Protein AF-A0A9P6QN37-F1 (afdb_monomer_lite)

pLDDT: mean 95.1, std 4.98, range [67.25, 98.44]

InterPro domains:
  IPR001342 Homoserine dehydrogenase, catalytic [PF00742] (13-71)
  IPR011147 Bifunctional aspartokinase/homoserine dehydrogenase, homoserine dehydrogenase domain [PTHR43070] (2-71)

Structure (mmCIF, N/CA/C/O backbone):
data_AF-A0A9P6QN37-F1
#
_entry.id   AF-A0A9P6QN37-F1
#
loop_
_atom_site.group_PDB
_atom_site.id
_atom_site.type_symbol
_atom_site.label_atom_id
_atom_site.label_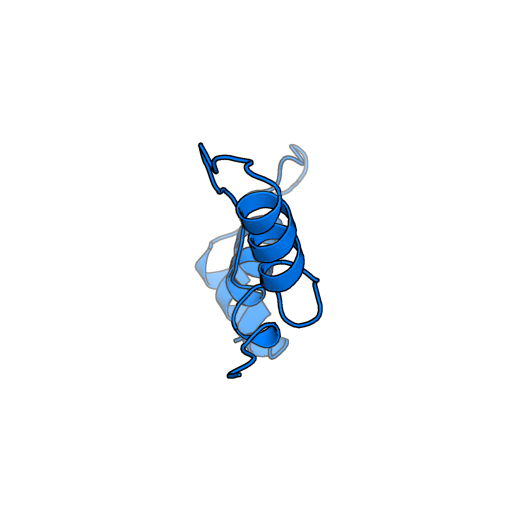alt_id
_atom_site.label_comp_id
_atom_site.label_asym_id
_atom_site.label_entity_id
_atom_site.label_seq_id
_atom_site.pdbx_PDB_ins_code
_atom_site.Cartn_x
_atom_site.Cartn_y
_atom_site.Cartn_z
_atom_site.occupancy
_atom_site.B_iso_or_equiv
_atom_site.auth_seq_id
_atom_site.auth_comp_id
_atom_site.auth_asym_id
_atom_site.auth_atom_id
_atom_site.pdbx_PDB_model_num
ATOM 1 N N . MET A 1 1 ? -23.612 -6.190 10.691 1.00 67.25 1 MET A N 1
ATOM 2 C CA . MET A 1 1 ? -22.273 -5.572 10.573 1.00 67.25 1 MET A CA 1
ATOM 3 C C . MET A 1 1 ? -21.790 -5.748 9.146 1.00 67.25 1 MET A C 1
ATOM 5 O O . MET A 1 1 ? -22.101 -6.775 8.557 1.00 67.25 1 MET A O 1
ATOM 9 N N . VAL A 1 2 ? -21.104 -4.751 8.587 1.00 87.12 2 VAL A N 1
ATOM 10 C CA . VAL A 1 2 ? -20.575 -4.790 7.214 1.00 87.12 2 VAL A CA 1
ATOM 11 C C . VAL A 1 2 ? -19.052 -4.831 7.294 1.00 87.12 2 VAL A C 1
ATOM 13 O O . VAL A 1 2 ? -18.449 -3.928 7.869 1.00 87.12 2 VAL A O 1
ATOM 16 N N . TYR A 1 3 ? -18.440 -5.871 6.729 1.00 93.75 3 TYR A N 1
ATOM 17 C CA . TYR A 1 3 ? -16.986 -6.047 6.696 1.00 93.75 3 TYR A CA 1
ATOM 18 C C . TYR A 1 3 ? -16.427 -5.600 5.348 1.00 93.75 3 TYR A C 1
ATOM 20 O O . TYR A 1 3 ? -17.044 -5.830 4.310 1.00 93.75 3 TYR A O 1
ATOM 28 N N . HIS A 1 4 ? -15.264 -4.957 5.376 1.00 96.69 4 HIS A N 1
ATOM 29 C CA . HIS A 1 4 ? -14.616 -4.390 4.193 1.00 96.69 4 HIS A CA 1
ATOM 30 C C . HIS A 1 4 ? -13.083 -4.433 4.300 1.00 96.69 4 HIS A C 1
ATOM 32 O O . HIS A 1 4 ? -12.403 -3.623 3.681 1.00 96.69 4 HIS A O 1
ATOM 38 N N . GLU A 1 5 ? -12.540 -5.388 5.064 1.00 97.38 5 GLU A N 1
ATOM 39 C CA . GLU A 1 5 ? -11.098 -5.528 5.332 1.00 97.38 5 GLU A CA 1
ATOM 40 C C . GLU A 1 5 ? -10.258 -5.484 4.049 1.00 97.38 5 GLU A C 1
ATOM 42 O O . GLU A 1 5 ? -9.306 -4.721 3.942 1.00 97.38 5 GLU A O 1
ATOM 47 N N . SER A 1 6 ? -10.690 -6.208 3.014 1.00 97.06 6 SER A N 1
ATOM 48 C CA . SER A 1 6 ? -9.957 -6.318 1.753 1.00 97.06 6 SER A CA 1
ATOM 49 C C . SER A 1 6 ? -9.949 -5.071 0.875 1.00 97.06 6 SER A C 1
ATOM 51 O O . SER A 1 6 ? -9.280 -5.062 -0.159 1.00 97.06 6 SER A O 1
ATOM 53 N N . THR A 1 7 ? -10.646 -4.006 1.273 1.00 96.94 7 THR A N 1
ATOM 54 C CA . THR A 1 7 ? -10.631 -2.730 0.544 1.00 96.94 7 THR A CA 1
ATOM 55 C C . THR A 1 7 ? -9.306 -1.980 0.684 1.00 96.94 7 THR A C 1
ATOM 57 O O . THR A 1 7 ? -8.984 -1.167 -0.180 1.00 96.94 7 THR A O 1
ATOM 60 N N . VAL A 1 8 ? -8.512 -2.268 1.724 1.00 96.50 8 VAL A N 1
ATOM 61 C CA . VAL A 1 8 ? -7.205 -1.643 1.966 1.00 96.50 8 VAL A CA 1
ATOM 62 C C . VAL A 1 8 ? -6.209 -2.711 2.403 1.00 96.50 8 VAL A C 1
ATOM 64 O O . VAL A 1 8 ? -6.440 -3.424 3.367 1.00 96.50 8 VAL A O 1
ATOM 67 N N . GLY A 1 9 ? -5.074 -2.830 1.709 1.00 94.12 9 GLY A N 1
ATOM 68 C CA . GLY A 1 9 ? -4.037 -3.802 2.085 1.00 94.12 9 GLY A CA 1
ATOM 69 C C . GLY A 1 9 ? -4.386 -5.268 1.787 1.00 94.12 9 GLY A C 1
ATOM 70 O O . GLY A 1 9 ? -3.660 -6.159 2.220 1.00 94.12 9 GLY A O 1
ATOM 71 N N . ALA A 1 10 ? -5.447 -5.528 1.013 1.00 96.44 10 ALA A N 1
ATOM 72 C CA . ALA A 1 10 ? -5.894 -6.860 0.603 1.00 96.44 10 ALA A CA 1
ATOM 73 C C . ALA A 1 10 ? -6.126 -7.821 1.787 1.00 96.44 10 A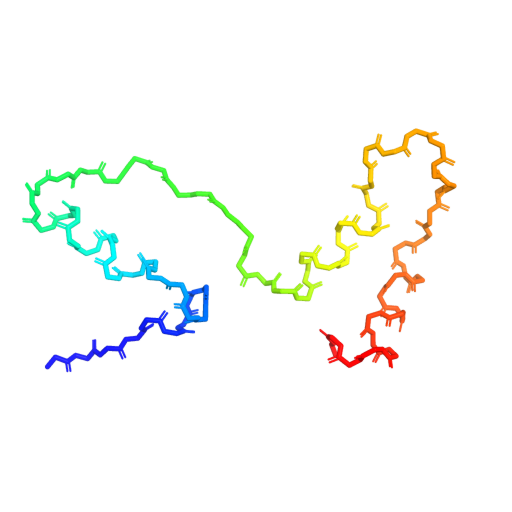LA A C 1
ATOM 75 O O . 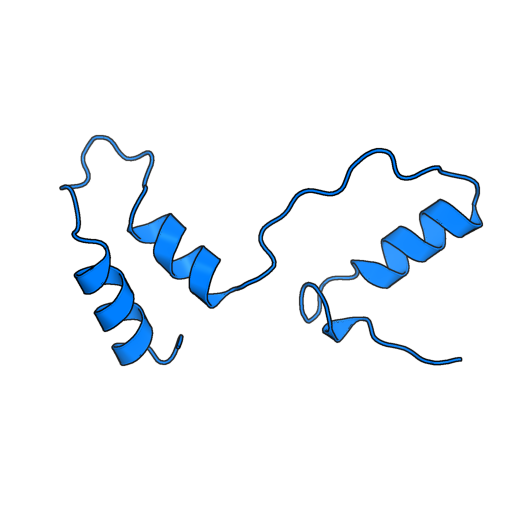ALA A 1 10 ? -7.173 -7.784 2.414 1.00 96.44 10 ALA A O 1
ATOM 76 N N . GLY A 1 11 ? -5.190 -8.723 2.079 1.00 96.69 11 GLY A N 1
ATOM 77 C CA . GLY A 1 11 ? -5.316 -9.666 3.197 1.00 96.69 11 GLY A CA 1
ATOM 78 C C . GLY A 1 11 ? -4.733 -9.161 4.518 1.00 96.69 11 GLY A C 1
ATOM 79 O O . GLY A 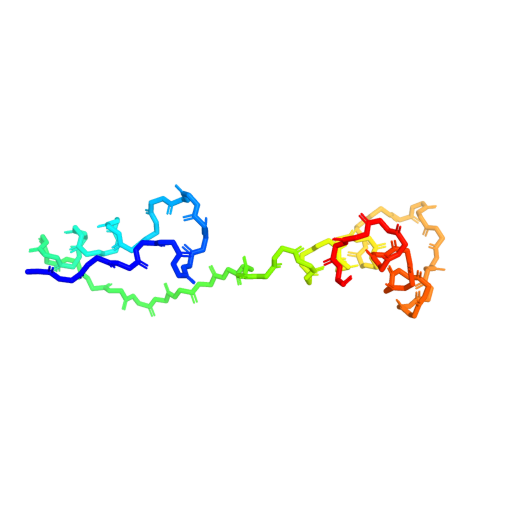1 11 ? -4.803 -9.872 5.517 1.00 96.69 11 GLY A O 1
ATOM 80 N N . LEU A 1 12 ? -4.099 -7.986 4.522 1.00 97.50 12 LEU A N 1
ATOM 81 C CA . LEU A 1 12 ? -3.485 -7.429 5.722 1.00 97.50 12 LEU A CA 1
ATOM 82 C C . LEU A 1 12 ? -4.571 -6.927 6.685 1.00 97.50 12 LEU A C 1
ATOM 84 O O . LEU A 1 12 ? -5.518 -6.295 6.224 1.00 97.50 12 LEU A O 1
ATOM 88 N N . PRO A 1 13 ? -4.429 -7.152 8.005 1.00 96.88 13 PRO A N 1
ATOM 89 C CA . PRO A 1 13 ? -5.411 -6.732 9.002 1.00 96.88 13 PRO A CA 1
ATOM 90 C C . PRO A 1 13 ? -5.291 -5.225 9.286 1.00 96.88 13 PRO A C 1
ATOM 92 O O . PRO A 1 13 ? -4.904 -4.818 10.379 1.00 96.88 13 PRO A O 1
ATOM 95 N N . VAL A 1 14 ? -5.551 -4.376 8.296 1.00 97.56 14 VAL A N 1
ATOM 96 C CA . VAL A 1 14 ? -5.443 -2.917 8.416 1.00 97.56 14 VAL A CA 1
ATOM 97 C C . VAL A 1 14 ? -6.664 -2.340 9.128 1.00 97.56 14 VAL A C 1
ATOM 99 O O . VAL A 1 14 ? -6.525 -1.611 10.109 1.00 97.56 14 VAL A O 1
ATOM 102 N N . ILE A 1 15 ? -7.863 -2.661 8.647 1.00 97.25 15 ILE A N 1
ATOM 103 C CA . ILE A 1 15 ? -9.107 -2.043 9.108 1.00 97.25 15 ILE A CA 1
ATOM 104 C C . ILE A 1 15 ? -9.486 -2.595 10.475 1.00 97.25 15 ILE A C 1
ATOM 106 O O . ILE A 1 15 ? -9.801 -1.813 11.370 1.00 97.25 15 ILE A O 1
ATOM 110 N N . ASN A 1 16 ? -9.392 -3.912 10.677 1.00 96.81 16 ASN A N 1
ATOM 111 C CA . ASN A 1 16 ? -9.663 -4.504 11.984 1.00 96.81 16 ASN A CA 1
ATOM 112 C C . ASN A 1 16 ? -8.718 -3.958 13.064 1.00 96.81 16 ASN A C 1
ATOM 114 O O . ASN A 1 16 ? -9.187 -3.557 14.122 1.00 96.81 16 ASN A O 1
ATOM 118 N N . THR A 1 17 ? -7.415 -3.842 12.778 1.00 96.94 17 THR A N 1
ATOM 119 C CA . THR A 1 17 ? -6.451 -3.280 13.742 1.00 96.94 17 THR A CA 1
ATOM 120 C C . THR A 1 17 ? -6.780 -1.829 14.091 1.00 96.94 17 THR A C 1
ATOM 122 O O . THR A 1 17 ? -6.768 -1.461 15.262 1.00 96.94 17 THR A O 1
ATOM 125 N N . LEU A 1 18 ? -7.111 -0.993 13.099 1.00 97.50 18 LEU A N 1
ATOM 126 C CA . LEU A 1 18 ? -7.508 0.396 13.354 1.00 97.50 18 LEU A CA 1
ATOM 127 C C . LEU A 1 18 ? -8.808 0.484 14.165 1.00 97.50 18 LEU A C 1
ATOM 129 O O . LEU A 1 18 ? -8.901 1.309 15.073 1.00 97.50 18 LEU A O 1
ATOM 133 N N . ASN A 1 19 ? -9.789 -0.372 13.869 1.00 96.38 19 ASN A N 1
ATOM 134 C CA . ASN A 1 19 ? -11.042 -0.436 14.619 1.00 96.38 19 ASN A CA 1
ATOM 135 C C . ASN A 1 19 ? -10.809 -0.853 16.074 1.00 96.38 19 ASN A C 1
ATOM 137 O O . ASN A 1 19 ? -11.374 -0.226 16.970 1.00 96.38 19 ASN A O 1
ATOM 141 N N . ASP A 1 20 ? -9.960 -1.855 16.313 1.00 97.62 20 ASP A N 1
ATOM 142 C CA . ASP A 1 20 ? -9.629 -2.328 17.657 1.00 97.62 20 ASP A CA 1
ATOM 143 C C . ASP A 1 20 ? -8.984 -1.202 18.476 1.00 97.62 20 ASP A C 1
ATOM 145 O O . ASP A 1 20 ? -9.492 -0.863 19.547 1.00 97.62 20 ASP A O 1
ATOM 149 N N . LEU A 1 21 ? -7.959 -0.531 17.933 1.00 98.06 21 LEU A N 1
ATOM 150 C CA . LEU A 1 21 ? -7.295 0.605 18.587 1.00 98.06 21 LEU A CA 1
ATOM 151 C C . LEU A 1 21 ? -8.296 1.709 18.961 1.00 98.06 21 LEU A C 1
ATOM 153 O O . LEU A 1 21 ? -8.390 2.100 20.127 1.00 98.06 21 LEU A O 1
ATOM 157 N N . VAL A 1 22 ? -9.112 2.155 18.000 1.00 97.75 22 VAL A N 1
ATOM 158 C CA . VAL A 1 22 ? -10.126 3.198 18.229 1.00 97.75 22 VAL A CA 1
ATOM 159 C C . VAL A 1 22 ? -11.160 2.758 19.267 1.00 97.75 22 VAL A C 1
ATOM 161 O O . VAL A 1 22 ? -11.541 3.551 20.128 1.00 97.75 22 VAL A O 1
ATOM 164 N N . SER A 1 23 ? -11.596 1.496 19.231 1.00 97.62 23 SER A N 1
ATOM 165 C CA . SER A 1 23 ? -12.575 0.965 20.186 1.00 97.62 23 SER A CA 1
ATOM 166 C C . SER A 1 23 ? -12.042 0.919 21.622 1.00 97.62 23 SER A C 1
ATOM 168 O O . SER A 1 23 ? -12.808 1.112 22.565 1.00 97.62 23 SER A O 1
ATOM 170 N N . THR A 1 24 ? -10.727 0.729 21.790 1.00 98.00 24 THR A N 1
ATOM 171 C CA . THR A 1 24 ? -10.048 0.730 23.098 1.00 98.00 24 THR A CA 1
ATOM 172 C C . THR A 1 24 ? -9.669 2.125 23.603 1.00 98.00 24 THR A C 1
ATOM 174 O O . THR A 1 24 ? -9.190 2.258 24.728 1.00 98.00 24 THR A O 1
ATOM 177 N N . GLY A 1 25 ? -9.948 3.171 22.819 1.00 98.25 25 GLY A N 1
ATOM 178 C CA . GLY A 1 25 ? -9.798 4.570 23.222 1.00 98.25 25 GLY A CA 1
ATOM 179 C C . GLY A 1 25 ? -8.600 5.301 22.617 1.00 98.25 25 GLY A C 1
ATOM 180 O O . GLY A 1 25 ? -8.432 6.492 22.900 1.00 98.25 25 GLY A O 1
ATOM 181 N N . ASP A 1 26 ? -7.806 4.647 21.765 1.00 98.44 26 ASP A N 1
ATOM 182 C CA . ASP A 1 26 ? -6.727 5.322 21.048 1.00 98.44 26 ASP A CA 1
ATOM 183 C C . ASP A 1 26 ? -7.270 6.325 20.025 1.00 98.44 26 ASP A C 1
ATOM 185 O O . ASP A 1 26 ? -8.349 6.178 19.443 1.00 98.44 26 ASP A O 1
ATOM 189 N N . ARG A 1 27 ? -6.483 7.377 19.780 1.00 98.06 27 ARG A N 1
ATOM 190 C CA . ARG A 1 27 ? -6.775 8.398 18.770 1.00 98.06 27 ARG A CA 1
ATOM 191 C C . ARG A 1 27 ? -5.749 8.325 17.656 1.00 98.06 27 ARG A C 1
ATOM 193 O O . ARG A 1 27 ? -4.564 8.556 17.881 1.00 98.06 27 ARG A O 1
ATOM 200 N N . ILE A 1 28 ? -6.218 8.070 16.440 1.00 97.12 28 ILE A N 1
ATOM 201 C CA . ILE A 1 28 ? -5.358 8.082 15.259 1.00 97.12 28 ILE A CA 1
ATOM 202 C C . ILE A 1 28 ? -4.909 9.519 14.979 1.00 97.12 28 ILE A C 1
ATOM 204 O O . ILE A 1 28 ? -5.729 10.398 14.723 1.00 97.12 28 ILE A O 1
ATOM 208 N N . VAL A 1 29 ? -3.597 9.749 15.021 1.00 98.19 29 VAL A N 1
ATOM 209 C CA . VAL A 1 29 ? -2.995 11.062 14.734 1.00 98.19 29 VAL A CA 1
ATOM 210 C C . VAL A 1 29 ? -2.590 11.178 13.263 1.00 98.19 29 VAL A C 1
ATOM 212 O O . VAL A 1 29 ? -2.688 12.254 12.676 1.00 98.19 29 VAL A O 1
ATOM 215 N N . LYS A 1 30 ? -2.130 10.077 12.656 1.00 98.12 30 LYS A N 1
ATOM 216 C CA . LYS A 1 30 ? -1.620 10.047 11.281 1.00 98.12 30 LYS A CA 1
ATOM 217 C C . LYS A 1 30 ? -1.677 8.628 10.713 1.00 98.12 30 LYS A C 1
ATOM 219 O O . LYS A 1 30 ? -1.409 7.675 11.437 1.00 98.12 30 LYS A O 1
ATOM 224 N N . ILE A 1 31 ? -1.979 8.505 9.420 1.00 97.12 31 ILE A N 1
ATOM 225 C CA . ILE A 1 31 ? -1.855 7.264 8.644 1.00 97.12 31 ILE A CA 1
ATOM 226 C C . ILE A 1 31 ? -1.026 7.578 7.400 1.00 97.12 31 ILE A C 1
ATOM 228 O O . ILE A 1 31 ? -1.328 8.528 6.681 1.00 97.12 31 ILE A 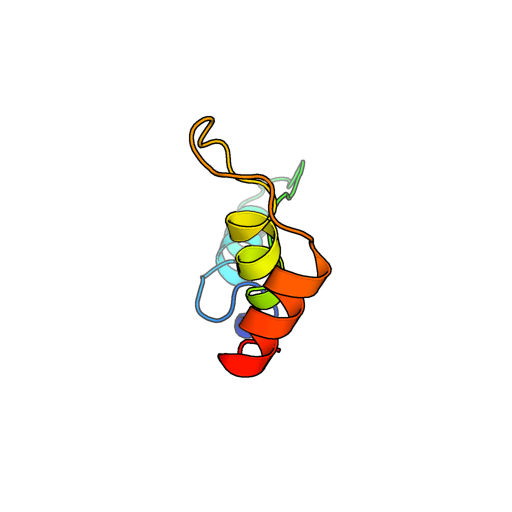O 1
ATOM 232 N N . GLU A 1 32 ? 0.002 6.775 7.142 1.00 97.94 32 GLU A N 1
ATOM 233 C CA . GLU A 1 32 ? 0.834 6.846 5.939 1.00 97.94 32 GLU A CA 1
ATOM 234 C C . GLU A 1 32 ? 1.100 5.432 5.426 1.00 97.94 32 GLU A C 1
ATOM 236 O O . GLU A 1 32 ? 1.264 4.500 6.211 1.00 97.94 32 GLU A O 1
ATOM 241 N N . GLY A 1 33 ? 1.133 5.262 4.107 1.00 96.19 33 GLY A N 1
ATOM 242 C CA . GLY A 1 33 ? 1.371 3.959 3.501 1.00 96.19 33 GLY A CA 1
ATOM 243 C C . GLY A 1 33 ? 1.254 3.977 1.984 1.00 96.19 33 GLY A C 1
ATOM 244 O O . GLY A 1 33 ? 0.862 4.976 1.380 1.00 96.19 33 GLY A O 1
ATOM 245 N N . ILE A 1 34 ? 1.597 2.845 1.371 1.00 96.75 34 ILE A N 1
ATOM 246 C CA . ILE A 1 34 ? 1.419 2.600 -0.060 1.00 96.75 34 ILE A CA 1
ATOM 247 C C . ILE A 1 34 ? 0.278 1.599 -0.219 1.00 96.75 34 ILE A C 1
ATOM 249 O O . ILE A 1 34 ? 0.396 0.446 0.183 1.00 96.75 34 ILE A O 1
ATOM 253 N N . PHE A 1 35 ? -0.824 2.043 -0.821 1.00 96.44 35 PHE A N 1
ATOM 254 C CA . PHE A 1 35 ? -2.071 1.268 -0.905 1.00 96.44 35 PHE A CA 1
ATOM 255 C C . PHE A 1 35 ? -2.361 0.723 -2.312 1.00 96.44 35 PHE A C 1
ATOM 257 O O . PHE A 1 35 ? -3.441 0.202 -2.567 1.00 96.44 35 PHE A O 1
ATOM 264 N N . SER A 1 36 ? -1.402 0.837 -3.235 1.00 97.44 36 SER A N 1
ATOM 265 C CA . SER A 1 36 ? -1.489 0.283 -4.589 1.00 97.44 36 SER A CA 1
ATOM 266 C C . SER A 1 36 ? -0.283 -0.608 -4.860 1.00 97.44 36 SER A C 1
ATOM 268 O O . SER A 1 36 ? 0.852 -0.129 -4.881 1.00 97.44 36 SER A O 1
ATOM 270 N N . GLY A 1 37 ? -0.535 -1.898 -5.096 1.00 96.88 37 GLY A N 1
ATOM 271 C CA . GLY A 1 37 ? 0.511 -2.859 -5.456 1.00 96.88 37 GLY A CA 1
ATOM 272 C C . GLY A 1 37 ? 1.218 -2.478 -6.759 1.00 96.88 37 GLY A C 1
ATOM 273 O O . GLY A 1 37 ? 2.445 -2.462 -6.812 1.00 96.88 37 GLY A O 1
ATOM 274 N N . THR A 1 38 ? 0.456 -2.064 -7.774 1.00 97.56 38 THR A N 1
ATOM 275 C CA . THR A 1 38 ? 0.981 -1.590 -9.063 1.00 97.56 38 THR A CA 1
ATOM 276 C C . THR A 1 38 ? 1.898 -0.381 -8.899 1.00 97.56 38 THR A C 1
ATOM 278 O O . THR A 1 38 ? 3.020 -0.384 -9.404 1.00 97.56 38 THR A O 1
ATOM 281 N N . LEU A 1 39 ? 1.460 0.652 -8.167 1.00 97.19 39 LEU A N 1
ATOM 282 C CA . LEU A 1 39 ? 2.291 1.839 -7.951 1.00 97.19 39 LEU A CA 1
ATOM 283 C C . LEU A 1 39 ? 3.509 1.517 -7.084 1.00 97.19 39 LEU A C 1
ATOM 285 O O . LEU A 1 39 ? 4.592 2.011 -7.380 1.00 97.19 39 LEU A O 1
ATOM 289 N N . SER A 1 40 ? 3.363 0.656 -6.072 1.00 96.56 40 SER A N 1
ATOM 290 C CA . SER A 1 40 ? 4.496 0.176 -5.276 1.00 96.56 40 SER A CA 1
ATOM 291 C C . SER A 1 40 ? 5.553 -0.474 -6.167 1.00 96.56 40 SER A C 1
ATOM 293 O O . SER A 1 40 ? 6.716 -0.081 -6.122 1.00 96.56 40 SER A O 1
ATOM 295 N N . TYR A 1 41 ? 5.144 -1.393 -7.050 1.00 96.56 41 TYR A N 1
ATOM 296 C CA . TYR A 1 41 ? 6.048 -2.017 -8.013 1.00 96.56 41 TYR A CA 1
ATOM 297 C C . TYR A 1 41 ? 6.731 -0.975 -8.906 1.00 96.56 41 TYR A C 1
ATOM 299 O O . TYR A 1 41 ? 7.957 -0.974 -9.018 1.00 96.56 41 TYR A O 1
ATOM 307 N N . ILE A 1 42 ? 5.966 -0.063 -9.512 1.00 96.81 42 ILE A N 1
ATOM 308 C CA . ILE A 1 42 ? 6.520 0.942 -10.426 1.00 96.81 42 ILE A CA 1
ATOM 309 C C . ILE A 1 42 ? 7.553 1.825 -9.713 1.00 96.81 42 ILE A C 1
ATOM 311 O O . ILE A 1 42 ? 8.667 1.975 -10.211 1.00 96.81 42 ILE A O 1
ATOM 315 N N . PHE A 1 43 ? 7.227 2.389 -8.549 1.00 96.25 43 PHE A N 1
ATOM 316 C CA . PHE A 1 43 ? 8.122 3.322 -7.858 1.00 96.25 43 PHE A CA 1
ATOM 317 C C . PHE A 1 43 ? 9.347 2.641 -7.248 1.00 96.25 43 PHE A C 1
ATOM 319 O O . PHE A 1 43 ? 10.432 3.213 -7.327 1.00 96.25 43 PHE A O 1
ATOM 326 N N . ASN A 1 44 ? 9.212 1.412 -6.744 1.00 94.25 44 ASN A N 1
ATOM 327 C CA . ASN A 1 44 ? 10.351 0.649 -6.226 1.00 94.25 44 ASN A CA 1
ATOM 328 C C . ASN A 1 44 ? 11.381 0.319 -7.320 1.00 94.25 44 ASN A C 1
ATOM 330 O O . ASN A 1 44 ? 12.567 0.209 -7.027 1.00 94.25 44 ASN A O 1
ATOM 334 N N . ASN A 1 45 ? 10.945 0.182 -8.578 1.00 93.50 45 ASN A N 1
ATOM 335 C CA . ASN A 1 45 ? 11.835 -0.077 -9.716 1.00 93.50 45 ASN A CA 1
ATOM 336 C C . ASN A 1 45 ? 12.307 1.207 -10.421 1.00 93.50 45 ASN A C 1
ATOM 338 O O . ASN A 1 45 ? 13.372 1.217 -11.031 1.00 93.50 45 ASN A O 1
ATOM 342 N N . PHE A 1 46 ? 11.522 2.285 -10.373 1.00 95.06 46 PHE A N 1
ATOM 343 C CA . PHE A 1 46 ? 11.874 3.563 -10.993 1.00 95.06 46 PHE A CA 1
ATOM 344 C C . PHE A 1 46 ? 12.823 4.407 -10.130 1.00 95.06 46 PHE A C 1
ATOM 346 O O . PHE A 1 46 ? 13.772 4.983 -10.654 1.00 95.06 46 PHE A O 1
ATOM 353 N N . SER A 1 47 ? 12.568 4.490 -8.822 1.00 92.69 47 SER A N 1
ATOM 354 C CA . SER A 1 47 ? 13.272 5.371 -7.886 1.00 92.69 47 SER A CA 1
ATOM 355 C C . SER A 1 47 ? 13.940 4.546 -6.789 1.00 92.69 47 SER A C 1
ATOM 357 O O . SER A 1 47 ? 13.463 4.490 -5.656 1.00 92.69 47 SER A O 1
ATOM 359 N N . THR A 1 48 ? 15.041 3.884 -7.140 1.00 89.50 48 THR A N 1
ATOM 360 C CA . THR A 1 48 ? 15.825 3.057 -6.213 1.00 89.50 48 THR A CA 1
ATOM 361 C C . THR A 1 48 ? 16.872 3.875 -5.450 1.00 89.50 48 THR A C 1
ATOM 363 O O . THR A 1 48 ? 17.350 4.903 -5.928 1.00 89.50 48 THR A O 1
ATOM 366 N N . LEU A 1 49 ? 17.239 3.399 -4.257 1.00 88.88 49 LEU A N 1
ATOM 367 C CA . LEU A 1 49 ? 18.361 3.920 -3.467 1.00 88.88 49 LEU A CA 1
ATOM 368 C C . LEU A 1 49 ? 19.716 3.346 -3.914 1.00 88.88 49 LEU A C 1
ATOM 370 O O . LEU A 1 49 ? 20.758 3.789 -3.433 1.00 88.88 49 LEU A O 1
ATOM 374 N N . ASP A 1 50 ? 19.713 2.353 -4.804 1.00 88.38 50 ASP A N 1
ATOM 375 C CA . ASP A 1 50 ? 20.933 1.765 -5.345 1.00 88.38 50 ASP A CA 1
ATOM 376 C C . ASP A 1 50 ? 21.641 2.757 -6.278 1.00 88.38 50 ASP A C 1
ATOM 378 O O . ASP A 1 50 ? 21.240 2.964 -7.423 1.00 88.38 50 ASP A O 1
ATOM 382 N N . ALA A 1 51 ? 22.726 3.353 -5.783 1.00 82.50 51 ALA A N 1
ATOM 383 C CA . ALA A 1 51 ? 23.540 4.308 -6.528 1.00 82.50 51 ALA A CA 1
ATOM 384 C C . ALA A 1 51 ? 24.261 3.692 -7.743 1.00 82.50 51 ALA A C 1
ATOM 386 O O . ALA A 1 51 ? 24.762 4.432 -8.589 1.00 82.50 51 ALA A O 1
ATOM 387 N N . SER A 1 52 ? 24.335 2.358 -7.834 1.00 86.25 52 SER A N 1
ATOM 388 C CA . SER A 1 52 ? 24.900 1.648 -8.986 1.00 86.25 52 SER A CA 1
ATOM 389 C C . SER A 1 52 ? 23.876 1.382 -10.094 1.00 86.25 52 SER A C 1
ATOM 391 O O . SER A 1 52 ? 24.258 1.052 -11.220 1.00 86.25 52 SER A O 1
ATOM 393 N N . ALA A 1 53 ? 22.581 1.564 -9.813 1.00 84.00 53 ALA A N 1
ATOM 394 C CA . ALA A 1 53 ? 21.527 1.371 -10.792 1.00 84.00 53 ALA A CA 1
ATOM 395 C C . ALA A 1 53 ? 21.524 2.504 -11.829 1.00 84.00 53 ALA A C 1
ATOM 397 O O . ALA A 1 53 ? 21.506 3.692 -11.504 1.00 84.00 53 ALA A O 1
ATOM 398 N N . ALA A 1 54 ? 21.504 2.134 -13.110 1.00 86.00 54 ALA A N 1
ATOM 399 C CA . ALA A 1 54 ? 21.352 3.106 -14.183 1.00 86.00 54 ALA A CA 1
ATOM 400 C C . ALA A 1 54 ? 19.963 3.778 -14.108 1.00 86.00 54 ALA A C 1
ATOM 402 O O . ALA A 1 54 ? 18.973 3.087 -13.853 1.00 86.00 54 ALA A O 1
ATOM 403 N N . PRO A 1 55 ? 19.845 5.090 -14.391 1.00 88.25 55 PRO A N 1
ATOM 404 C CA . PRO A 1 55 ? 18.551 5.759 -14.437 1.00 88.25 55 PRO A CA 1
ATOM 405 C C . PRO A 1 55 ? 17.613 5.090 -15.449 1.00 88.25 55 PRO A C 1
ATOM 407 O O . PRO A 1 55 ? 17.937 4.973 -16.634 1.00 88.25 55 PRO A O 1
ATOM 410 N N . VAL A 1 56 ? 16.426 4.683 -15.001 1.00 93.19 56 VAL A N 1
ATOM 411 C CA . VAL A 1 56 ? 15.403 4.076 -15.861 1.00 93.19 56 VAL A CA 1
ATOM 412 C C . VAL A 1 56 ? 14.315 5.101 -16.158 1.00 93.19 56 VAL A C 1
ATOM 414 O O . VAL A 1 56 ? 13.878 5.846 -15.287 1.00 93.19 56 VAL A O 1
ATOM 417 N N . LYS A 1 57 ? 13.835 5.153 -17.405 1.00 96.38 57 LYS A N 1
ATOM 418 C CA . LYS A 1 57 ? 12.683 5.995 -17.756 1.00 96.38 57 LYS A CA 1
ATOM 419 C C . LYS A 1 57 ? 11.416 5.442 -17.106 1.00 96.38 57 LYS A C 1
ATOM 421 O O . LYS A 1 57 ? 11.123 4.260 -17.259 1.00 96.38 57 LYS A O 1
ATOM 426 N N . PHE A 1 58 ? 10.608 6.312 -16.504 1.00 96.94 58 PHE A N 1
ATOM 427 C CA . PHE A 1 58 ? 9.325 5.934 -15.900 1.00 96.94 58 PHE A CA 1
ATOM 428 C C . PHE A 1 58 ? 8.436 5.118 -16.854 1.00 96.94 58 PHE A C 1
ATOM 430 O O . PHE A 1 58 ? 7.960 4.043 -16.499 1.00 96.94 58 PHE A O 1
ATOM 437 N N . SER A 1 59 ? 8.299 5.563 -18.110 1.00 97.69 59 SER A N 1
ATOM 438 C CA . SER A 1 59 ? 7.510 4.856 -19.128 1.00 97.69 59 SER A CA 1
ATOM 439 C C . SER A 1 59 ? 7.991 3.428 -19.385 1.00 97.69 59 SER A C 1
ATOM 441 O O . SER A 1 59 ? 7.169 2.551 -19.627 1.00 97.69 59 SER A O 1
ATOM 443 N N . LYS A 1 60 ? 9.302 3.167 -19.285 1.00 97.38 60 LYS A N 1
ATOM 444 C CA . LYS A 1 60 ? 9.855 1.820 -19.456 1.00 97.38 60 LYS A CA 1
ATOM 445 C C . LYS A 1 60 ? 9.410 0.897 -18.324 1.00 97.38 60 LYS A C 1
ATOM 447 O O . LYS A 1 60 ? 9.030 -0.234 -18.606 1.00 97.38 60 LYS A O 1
ATOM 452 N N . VAL A 1 61 ? 9.414 1.378 -17.081 1.00 97.06 61 VAL A N 1
ATOM 453 C CA . VAL A 1 61 ? 8.950 0.602 -15.918 1.00 97.06 61 VAL A CA 1
ATOM 454 C C . VAL A 1 61 ? 7.449 0.325 -16.012 1.00 97.06 61 VAL A C 1
ATOM 456 O O . VAL A 1 61 ? 7.024 -0.798 -15.767 1.00 97.06 61 VAL A O 1
ATOM 459 N N . VAL A 1 62 ? 6.653 1.309 -16.443 1.00 97.81 62 VAL A N 1
ATOM 460 C CA . VAL A 1 62 ? 5.208 1.127 -16.668 1.00 97.81 62 VAL A CA 1
ATOM 461 C C . VAL A 1 62 ? 4.937 0.082 -17.753 1.00 97.81 62 VAL A C 1
ATOM 463 O O . VAL A 1 62 ? 4.092 -0.787 -17.558 1.00 97.81 62 VAL A O 1
ATOM 466 N N . SER A 1 63 ? 5.665 0.116 -18.877 1.00 98.12 63 SER A N 1
ATOM 467 C CA . SER A 1 63 ? 5.541 -0.919 -19.913 1.00 98.12 63 SER A CA 1
ATOM 468 C C . SER A 1 63 ? 5.883 -2.308 -19.375 1.00 98.12 63 SER A C 1
ATOM 470 O O . SER A 1 63 ? 5.133 -3.241 -19.621 1.00 98.12 63 SER A O 1
ATOM 472 N N . VAL A 1 64 ? 6.951 -2.437 -18.581 1.00 97.56 64 VAL A N 1
ATOM 473 C CA . VAL A 1 64 ? 7.312 -3.717 -17.947 1.00 97.56 64 VAL A CA 1
ATOM 474 C C . VAL A 1 64 ? 6.227 -4.185 -16.973 1.00 97.56 64 VAL A C 1
ATOM 476 O O . VAL A 1 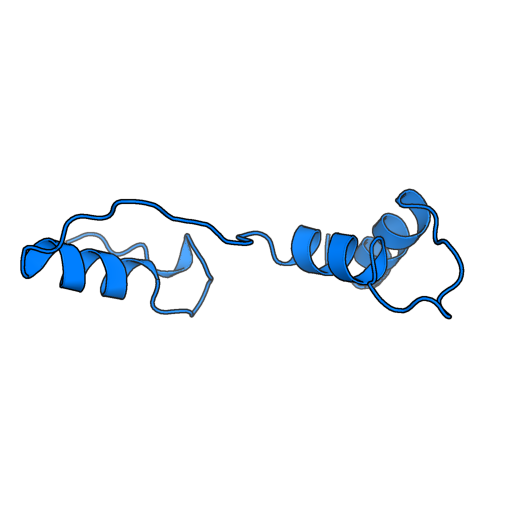64 ? 5.867 -5.356 -16.989 1.00 97.56 64 VAL A O 1
ATOM 479 N N . ALA A 1 65 ? 5.658 -3.287 -16.163 1.00 98.06 65 ALA A N 1
ATOM 480 C CA . ALA A 1 65 ? 4.552 -3.626 -15.267 1.00 98.06 65 ALA A CA 1
ATOM 481 C C . ALA A 1 65 ? 3.339 -4.171 -16.041 1.00 98.06 65 ALA A C 1
ATOM 483 O O . ALA A 1 65 ? 2.715 -5.131 -15.597 1.00 98.06 65 ALA A O 1
ATOM 484 N N . LYS A 1 66 ? 3.041 -3.599 -17.215 1.00 98.25 66 LYS A N 1
ATOM 485 C CA . LYS A 1 66 ? 1.981 -4.082 -18.109 1.00 98.25 66 LYS A CA 1
ATOM 486 C C . LYS A 1 66 ? 2.305 -5.461 -18.681 1.00 98.25 66 LYS A C 1
ATOM 488 O O . LYS A 1 66 ? 1.458 -6.345 -18.642 1.00 98.25 66 LYS A O 1
ATOM 493 N N . ASP A 1 67 ? 3.526 -5.655 -19.177 1.00 98.25 67 ASP A N 1
ATOM 494 C CA . ASP A 1 67 ? 3.961 -6.931 -19.761 1.00 98.25 67 ASP A CA 1
ATOM 495 C C . ASP A 1 67 ? 3.921 -8.078 -18.729 1.00 98.25 67 ASP A C 1
ATOM 497 O O . ASP A 1 67 ? 3.653 -9.224 -19.083 1.00 98.25 67 ASP A O 1
ATOM 501 N N . LEU A 1 68 ? 4.137 -7.765 -17.445 1.00 97.75 68 LEU A N 1
ATOM 502 C CA . LEU A 1 68 ? 4.045 -8.706 -16.322 1.00 97.75 68 LEU A CA 1
ATOM 503 C C . LEU A 1 68 ? 2.621 -8.883 -15.759 1.00 97.75 68 LEU A C 1
ATOM 505 O O . LEU A 1 68 ? 2.429 -9.698 -14.859 1.00 97.75 68 LEU A O 1
ATOM 509 N N . GLY A 1 69 ? 1.626 -8.139 -16.253 1.00 97.62 69 GLY A N 1
ATOM 510 C CA . GLY A 1 69 ? 0.242 -8.212 -15.768 1.00 97.62 69 GLY A CA 1
ATOM 511 C C . GLY A 1 69 ? 0.010 -7.551 -14.405 1.00 97.62 69 GLY A C 1
ATOM 512 O O . GLY A 1 69 ? -0.944 -7.887 -13.707 1.00 97.62 69 GLY A O 1
ATOM 513 N N . TYR A 1 70 ? 0.874 -6.617 -14.004 1.00 96.81 70 TYR A N 1
ATOM 514 C CA . TYR A 1 70 ? 0.696 -5.814 -12.790 1.00 96.81 70 TYR A CA 1
ATOM 515 C C . TYR A 1 70 ? -0.160 -4.558 -13.025 1.00 96.81 70 TYR A C 1
ATOM 517 O O . TYR A 1 70 ? -0.435 -3.837 -12.065 1.00 96.81 70 TYR A O 1
ATOM 525 N N . THR A 1 71 ? -0.572 -4.280 -14.269 1.00 90.06 71 THR A N 1
ATOM 526 C CA . THR A 1 71 ? -1.509 -3.214 -14.667 1.00 90.06 71 THR A CA 1
ATOM 527 C C . THR A 1 71 ? -2.267 -3.569 -15.940 1.00 90.06 71 THR A C 1
ATOM 529 O O . THR A 1 71 ? -1.834 -4.506 -16.644 1.00 90.06 71 THR A O 1
#

Secondary structure (DSSP, 8-state):
----GGGSSTTS-HHHHHHHHHHTT-----------HHHHHHHHHHS-S-TTSPPPPHHHHHHHHHHTT--

Foldseek 3Di:
DDDDCCVFPRPDNPPVVVVVCVVVPDDDPDDDDDGQPLVVQLCCVQPDPPPPDDHDDSVVSNVVCVVVVSD

Radius of gyration: 17.21 Å; chains: 1; bounding box: 47×21×43 Å

Sequence (71 aa):
MVYHESTVGAGLPVINTLNDLVSTGDRIVKIEGIFSGTLSYIFNNFSTLDASAAPVKFSKVVSVAKDLGYT

Organism: NCBI:txid64522